Protein AF-A0A8I3AE96-F1 (afdb_monomer)

Foldseek 3Di:
DDDDDCPVVVVVVVCVVVVNDDPDDFDFVKDWDKDADVPAIDIDIAQWTDRPPHTPGRGHDQWDDDDPRDIDGDHDD

Organism: Verticillium longisporum (NCBI:txid100787)

Mean predicted aligned error: 7.16 Å

Solvent-accessible surface area (backbone atoms only — not comparable to full-atom values): 5100 Å² total; per-residue (Å²): 129,88,74,90,82,60,66,64,56,58,52,52,54,54,40,46,76,71,68,50,77,78,83,81,85,75,67,24,79,67,54,76,50,78,49,79,53,97,93,50,74,50,79,49,65,54,36,48,32,26,63,67,97,42,79,74,36,74,77,43,84,33,72,45,87,77,49,102,91,41,67,55,74,55,74,76,130

Structure (mmCIF, N/CA/C/O backbone):
data_AF-A0A8I3AE96-F1
#
_entry.id   AF-A0A8I3AE96-F1
#
loop_
_atom_site.group_PDB
_atom_site.id
_atom_site.type_symbol
_atom_site.label_atom_id
_atom_site.label_alt_id
_atom_site.label_comp_id
_atom_site.label_asym_id
_atom_site.label_entity_id
_atom_site.label_seq_id
_atom_site.pdbx_PDB_ins_code
_atom_site.Cartn_x
_atom_site.Cartn_y
_atom_site.Cartn_z
_atom_site.occupancy
_atom_site.B_iso_or_equiv
_atom_site.auth_seq_id
_atom_site.auth_comp_id
_atom_site.auth_asym_id
_atom_site.auth_atom_id
_atom_site.pdbx_PDB_model_num
ATOM 1 N N . MET A 1 1 ? -13.614 20.088 -4.424 1.00 43.31 1 MET A N 1
ATOM 2 C CA . MET A 1 1 ? -12.332 19.372 -4.594 1.00 43.31 1 MET A CA 1
ATOM 3 C C . MET A 1 1 ? -12.346 18.735 -5.970 1.00 43.31 1 MET A C 1
ATOM 5 O O . MET A 1 1 ? -13.303 18.013 -6.232 1.00 43.31 1 MET A O 1
ATOM 9 N N . PRO A 1 2 ? -11.391 19.022 -6.867 1.00 58.00 2 PRO A N 1
ATOM 10 C CA . PRO A 1 2 ? -11.273 18.229 -8.083 1.00 58.00 2 PRO A CA 1
ATOM 11 C C . PRO A 1 2 ? -10.870 16.809 -7.656 1.00 58.00 2 PRO A C 1
ATOM 13 O O . PRO A 1 2 ? -9.986 16.649 -6.817 1.00 58.00 2 PRO A O 1
ATOM 16 N N . GLY A 1 3 ? -11.623 15.807 -8.113 1.00 76.12 3 GLY A N 1
ATOM 17 C CA . GLY A 1 3 ? -11.428 14.400 -7.755 1.00 76.12 3 GLY A CA 1
ATOM 18 C C . GLY A 1 3 ? -10.216 13.772 -8.451 1.00 76.12 3 GLY A C 1
ATOM 19 O O . GLY A 1 3 ? -9.270 14.457 -8.826 1.00 76.12 3 GLY A O 1
ATOM 20 N N . PHE A 1 4 ? -10.256 12.452 -8.639 1.00 73.81 4 PHE A N 1
ATOM 21 C CA . PHE A 1 4 ? -9.221 11.709 -9.359 1.00 73.81 4 PHE A CA 1
ATOM 22 C C . PHE A 1 4 ? -9.115 12.151 -10.832 1.00 73.81 4 PHE A C 1
ATOM 24 O O . PHE A 1 4 ? -10.116 12.181 -11.548 1.00 73.81 4 PHE A O 1
ATOM 31 N N . ASP A 1 5 ? -7.896 12.462 -11.286 1.00 80.94 5 ASP A N 1
ATOM 32 C CA . ASP A 1 5 ? -7.576 12.743 -12.689 1.00 80.94 5 ASP A CA 1
A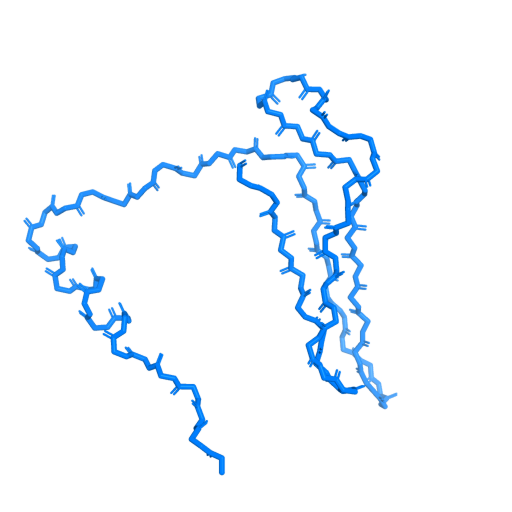TOM 33 C C . ASP A 1 5 ? -7.150 11.453 -13.412 1.00 80.94 5 ASP A C 1
ATOM 35 O O . ASP A 1 5 ? -6.126 10.842 -13.097 1.00 80.94 5 ASP A O 1
ATOM 39 N N . PHE A 1 6 ? -7.939 11.049 -14.407 1.00 85.56 6 PHE A N 1
ATOM 40 C CA . PHE A 1 6 ? -7.713 9.840 -15.201 1.00 85.56 6 PHE A CA 1
ATOM 41 C C . PHE A 1 6 ? -7.066 10.110 -16.568 1.00 85.56 6 PHE A C 1
ATOM 43 O O . PHE A 1 6 ? -6.932 9.192 -17.377 1.00 85.56 6 PHE A O 1
ATOM 50 N N . THR A 1 7 ? -6.618 11.333 -16.863 1.00 89.75 7 THR A N 1
ATOM 51 C CA . THR A 1 7 ? -5.954 11.664 -18.141 1.00 89.75 7 THR A CA 1
ATOM 52 C C . THR A 1 7 ? -4.749 10.760 -18.430 1.00 89.75 7 THR A C 1
ATOM 54 O O . THR A 1 7 ? -4.541 10.319 -19.564 1.00 89.75 7 THR A O 1
ATOM 57 N N . ASN A 1 8 ? -4.002 10.389 -17.387 1.00 86.69 8 ASN A N 1
ATOM 58 C CA . ASN A 1 8 ? -2.870 9.469 -17.475 1.00 86.69 8 ASN A CA 1
ATOM 59 C C . ASN A 1 8 ? -3.255 8.049 -17.905 1.00 86.69 8 ASN A C 1
ATOM 61 O O . ASN A 1 8 ? -2.464 7.391 -18.583 1.00 86.69 8 ASN A O 1
ATOM 65 N N . TYR A 1 9 ? -4.458 7.581 -17.561 1.00 88.69 9 TYR A N 1
ATOM 66 C CA . TYR A 1 9 ? -4.953 6.283 -18.015 1.00 88.69 9 TYR A CA 1
ATOM 67 C C . TYR A 1 9 ? -5.132 6.279 -19.537 1.00 88.69 9 TYR A C 1
ATOM 69 O O . TYR A 1 9 ? -4.578 5.418 -20.223 1.00 88.69 9 TYR A O 1
ATOM 77 N N . ASN A 1 10 ? -5.800 7.305 -20.076 1.00 90.69 10 ASN A N 1
ATOM 78 C CA . ASN A 1 10 ? -6.013 7.452 -21.518 1.00 90.69 10 ASN A CA 1
ATOM 79 C C . ASN A 1 10 ? -4.684 7.573 -22.281 1.00 90.69 10 ASN A C 1
ATOM 81 O O . ASN A 1 10 ? -4.505 6.939 -23.322 1.00 90.69 10 ASN A O 1
ATOM 85 N N . ARG A 1 11 ? -3.714 8.329 -21.741 1.00 91.69 11 ARG A N 1
ATOM 86 C CA . ARG A 1 11 ? -2.355 8.424 -22.302 1.00 91.69 11 ARG A CA 1
ATOM 87 C C . ARG A 1 11 ? -1.672 7.056 -22.356 1.00 91.69 11 ARG A C 1
ATOM 89 O O . ARG A 1 11 ? -1.112 6.699 -23.390 1.00 91.69 11 ARG A O 1
ATOM 96 N N . ASN A 1 12 ? -1.709 6.297 -21.260 1.00 90.56 12 ASN A N 1
ATOM 97 C CA . ASN A 1 12 ? -1.090 4.973 -21.188 1.00 90.56 12 ASN A CA 1
ATOM 98 C C . ASN A 1 12 ? -1.735 3.993 -22.179 1.00 90.56 12 ASN A C 1
ATOM 100 O O . ASN A 1 12 ? -1.012 3.278 -22.872 1.00 90.56 12 ASN A O 1
ATOM 104 N N . ALA A 1 13 ? -3.065 4.010 -22.314 1.00 90.56 13 ALA A N 1
ATOM 105 C CA . ALA A 1 13 ? -3.782 3.190 -23.290 1.00 90.56 13 ALA A CA 1
ATOM 106 C C . ALA A 1 13 ? -3.374 3.521 -24.737 1.00 90.56 13 ALA A C 1
ATOM 108 O O . ALA A 1 13 ? -3.079 2.621 -25.524 1.00 90.56 13 ALA A O 1
ATOM 109 N N . ALA A 1 14 ? -3.272 4.812 -25.076 1.00 92.94 14 ALA A N 1
ATOM 110 C CA . ALA A 1 14 ? -2.829 5.253 -26.398 1.00 92.94 14 ALA A CA 1
ATOM 111 C C . ALA A 1 14 ? -1.371 4.861 -26.697 1.00 92.94 14 ALA A C 1
ATOM 113 O O . ALA A 1 14 ? -1.053 4.465 -27.817 1.00 92.94 14 ALA A O 1
ATOM 114 N N . LEU A 1 15 ? -0.472 4.945 -25.711 1.00 92.81 15 LEU A N 1
ATOM 115 C CA . LEU A 1 15 ? 0.924 4.523 -25.872 1.00 92.81 15 LEU A CA 1
ATOM 116 C C . LEU A 1 15 ? 1.046 3.011 -26.071 1.00 92.81 15 LEU A C 1
ATOM 118 O O . LEU A 1 15 ? 1.806 2.573 -26.933 1.00 92.81 15 LEU A O 1
ATOM 122 N N . HIS A 1 16 ? 0.253 2.229 -25.340 1.00 90.25 16 HIS A N 1
ATOM 123 C CA . HIS A 1 16 ? 0.210 0.781 -25.509 1.00 90.25 16 HIS A CA 1
ATOM 124 C C . HIS A 1 16 ? -0.298 0.392 -26.906 1.00 90.25 16 HIS A C 1
ATOM 126 O O . HIS A 1 16 ? 0.289 -0.465 -27.562 1.00 90.25 16 HIS A O 1
ATOM 132 N N . ALA A 1 17 ? -1.331 1.077 -27.415 1.00 92.12 17 ALA A N 1
ATOM 133 C CA . ALA A 1 17 ? -1.827 0.887 -28.782 1.00 92.12 17 ALA A CA 1
ATOM 134 C C . ALA A 1 17 ? -0.780 1.239 -29.859 1.00 92.12 17 ALA A C 1
ATOM 136 O O . ALA A 1 17 ? -0.809 0.688 -30.956 1.00 92.12 17 ALA A O 1
ATOM 137 N N . ARG A 1 18 ? 0.173 2.125 -29.542 1.00 93.88 18 ARG A N 1
ATOM 138 C CA . ARG A 1 18 ? 1.309 2.491 -30.406 1.00 93.88 18 ARG A CA 1
ATOM 139 C C . ARG A 1 18 ? 2.517 1.557 -30.258 1.00 93.88 18 ARG A C 1
ATOM 141 O O . ARG A 1 18 ? 3.567 1.845 -30.825 1.00 93.88 18 ARG A O 1
ATOM 148 N N . GLY A 1 19 ? 2.386 0.465 -29.504 1.00 92.38 19 GLY A N 1
ATOM 149 C CA . GLY A 1 19 ? 3.438 -0.536 -29.325 1.00 92.38 19 GLY A CA 1
ATOM 150 C C . GLY A 1 19 ? 4.512 -0.158 -28.304 1.00 92.38 19 GLY A C 1
ATOM 151 O O . GLY A 1 19 ? 5.560 -0.799 -28.273 1.00 92.38 19 GLY A O 1
ATOM 152 N N . VAL A 1 20 ? 4.285 0.861 -27.465 1.00 91.94 20 VAL A N 1
ATOM 153 C CA . VAL A 1 20 ? 5.196 1.157 -26.351 1.00 91.94 20 VAL A CA 1
ATOM 154 C C . VAL A 1 20 ? 5.044 0.054 -25.297 1.00 91.94 20 VAL A C 1
ATOM 156 O O . VAL A 1 20 ? 3.938 -0.127 -24.780 1.00 91.94 20 VAL A O 1
ATOM 159 N N . PRO A 1 21 ? 6.116 -0.690 -24.968 1.00 86.88 21 PRO A N 1
ATOM 160 C CA . PRO A 1 21 ? 6.036 -1.776 -24.004 1.00 86.88 21 PRO A CA 1
ATOM 161 C C . PRO A 1 21 ? 5.773 -1.242 -22.594 1.00 86.88 21 PRO A C 1
ATOM 163 O O . PRO A 1 21 ? 6.222 -0.154 -22.223 1.00 86.88 21 PRO A O 1
ATOM 166 N N . LEU A 1 22 ? 5.063 -2.035 -21.791 1.00 84.75 22 LEU A N 1
ATOM 167 C CA . LEU A 1 22 ? 4.886 -1.741 -20.373 1.00 84.75 22 LEU A CA 1
ATOM 168 C C . LEU A 1 22 ? 6.239 -1.785 -19.644 1.00 84.75 22 LEU A C 1
ATOM 170 O O . LEU A 1 22 ? 7.087 -2.620 -19.980 1.00 84.75 22 LEU A O 1
ATOM 174 N N . PRO A 1 23 ? 6.442 -0.935 -18.620 1.00 83.69 23 PRO A N 1
ATOM 175 C CA . PRO A 1 23 ? 7.589 -1.057 -17.736 1.00 83.69 23 PRO A CA 1
ATOM 176 C C . PRO A 1 23 ? 7.659 -2.467 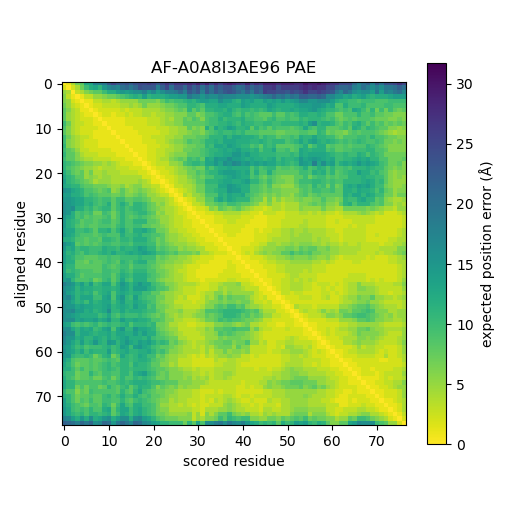-17.150 1.00 83.69 23 PRO A C 1
ATOM 178 O O . PRO A 1 23 ? 6.645 -3.041 -16.746 1.00 83.69 23 PRO A O 1
ATOM 181 N N . LYS A 1 24 ? 8.866 -3.030 -17.096 1.00 82.44 24 LYS A N 1
ATOM 182 C CA . LYS A 1 24 ? 9.077 -4.334 -16.475 1.00 82.44 24 LYS A CA 1
ATOM 183 C C . LYS A 1 24 ? 8.817 -4.214 -14.975 1.00 82.44 24 LYS A C 1
ATOM 185 O O . LYS A 1 24 ? 9.447 -3.398 -14.310 1.00 82.44 24 LYS A O 1
ATOM 190 N N . ALA A 1 25 ? 7.913 -5.037 -14.452 1.00 78.38 25 ALA A N 1
ATOM 191 C CA . ALA A 1 25 ? 7.693 -5.121 -13.016 1.00 78.38 25 ALA A CA 1
ATOM 192 C C . ALA A 1 25 ? 8.930 -5.727 -12.334 1.00 78.38 25 ALA A C 1
ATOM 194 O O . ALA A 1 25 ? 9.395 -6.807 -12.715 1.00 78.38 25 ALA A O 1
ATOM 195 N N . THR A 1 26 ? 9.452 -5.032 -11.327 1.00 79.31 26 THR A N 1
ATOM 196 C CA . THR A 1 26 ? 10.529 -5.527 -10.467 1.00 79.31 26 THR A CA 1
ATOM 197 C C . THR A 1 26 ? 9.911 -6.144 -9.221 1.00 79.31 26 THR A C 1
ATOM 199 O O . THR A 1 26 ? 9.052 -5.540 -8.584 1.00 79.31 26 THR A O 1
ATOM 202 N N . SER A 1 27 ? 10.335 -7.359 -8.871 1.00 77.88 27 SER A N 1
ATOM 203 C CA . SER A 1 27 ? 9.942 -7.956 -7.595 1.00 77.88 27 SER A CA 1
ATOM 204 C C 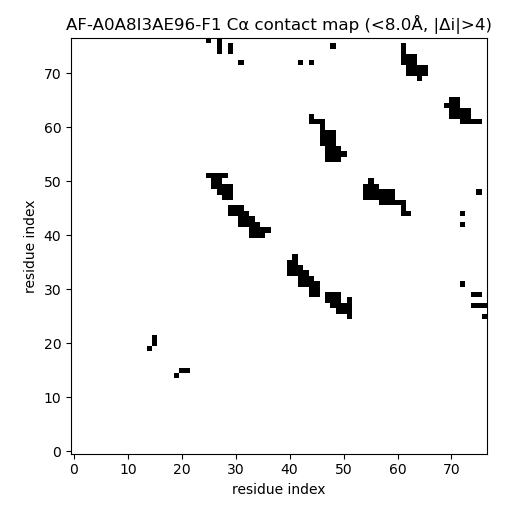. SER A 1 27 ? 10.749 -7.318 -6.471 1.00 77.88 27 SER A C 1
ATOM 206 O O . SER A 1 27 ? 11.978 -7.386 -6.461 1.00 77.88 27 SER A O 1
ATOM 208 N N . THR A 1 28 ? 10.042 -6.711 -5.527 1.00 80.44 28 THR A N 1
ATOM 209 C CA . THR A 1 28 ? 10.617 -5.944 -4.411 1.00 80.44 28 THR A CA 1
ATOM 210 C C . THR A 1 28 ? 10.464 -6.673 -3.078 1.00 80.44 28 THR A C 1
ATOM 212 O O . THR A 1 28 ? 10.732 -6.114 -2.013 1.00 80.44 28 THR A O 1
ATOM 215 N N . GLY A 1 29 ? 9.985 -7.924 -3.132 1.00 81.94 29 GLY A N 1
ATOM 216 C CA . GLY A 1 29 ? 9.766 -8.769 -1.961 1.00 81.94 29 GLY A CA 1
ATOM 217 C C . GLY A 1 29 ? 8.701 -8.237 -1.000 1.00 81.94 29 GLY A C 1
ATOM 218 O O . GLY A 1 29 ? 8.695 -8.672 0.150 1.00 81.94 29 GLY A O 1
ATOM 219 N N . THR A 1 30 ? 7.848 -7.318 -1.470 1.00 87.81 30 THR A N 1
ATOM 220 C CA . THR A 1 30 ? 6.816 -6.617 -0.696 1.00 87.81 30 THR A CA 1
ATOM 221 C C . THR A 1 30 ? 5.495 -7.385 -0.698 1.00 87.81 30 THR A C 1
ATOM 223 O O . THR A 1 30 ? 5.060 -7.883 -1.734 1.00 87.81 30 THR A O 1
ATOM 226 N N . THR A 1 31 ? 4.827 -7.447 0.453 1.00 90.12 31 THR A N 1
ATOM 227 C CA . THR A 1 31 ? 3.461 -7.972 0.597 1.00 90.12 31 THR A CA 1
ATOM 228 C C . THR A 1 31 ? 2.589 -6.929 1.284 1.00 90.12 31 THR A C 1
ATOM 230 O O . THR A 1 31 ? 2.889 -6.496 2.394 1.00 90.12 31 THR A O 1
ATOM 233 N N . ILE A 1 32 ? 1.499 -6.541 0.622 1.00 92.94 32 ILE A N 1
ATOM 234 C CA . ILE A 1 32 ? 0.504 -5.594 1.135 1.00 92.94 32 ILE A CA 1
ATOM 235 C C . ILE A 1 32 ? -0.847 -6.309 1.174 1.00 92.94 32 ILE A C 1
ATOM 237 O O . ILE A 1 32 ? -1.236 -6.946 0.195 1.00 92.94 32 ILE A O 1
ATOM 241 N N . VAL A 1 33 ? -1.562 -6.199 2.292 1.00 94.44 33 VAL A N 1
ATOM 242 C CA . VAL A 1 33 ? -2.880 -6.811 2.502 1.00 94.44 33 VAL A CA 1
ATOM 243 C C . VAL A 1 33 ? -3.862 -5.750 2.988 1.00 94.44 33 VAL A C 1
ATOM 245 O O . VAL A 1 33 ? -3.550 -4.980 3.893 1.00 94.44 33 VAL A O 1
ATOM 248 N N . GLY A 1 34 ? -5.056 -5.726 2.395 1.00 95.06 34 GLY A N 1
ATOM 249 C CA . GLY A 1 34 ? -6.179 -4.897 2.831 1.00 95.06 34 GLY A CA 1
ATOM 250 C C . GLY A 1 34 ? -7.372 -5.761 3.238 1.00 95.06 34 GLY A C 1
ATOM 251 O O . GLY A 1 34 ? -7.684 -6.732 2.552 1.00 95.06 34 GLY A O 1
ATOM 252 N N . CYS A 1 35 ? -8.042 -5.408 4.334 1.00 95.62 35 CYS A N 1
ATOM 253 C CA . CYS A 1 35 ? -9.262 -6.063 4.807 1.00 95.62 35 CYS A CA 1
ATOM 254 C C . CYS A 1 35 ? -10.334 -5.018 5.135 1.00 95.62 35 CYS A C 1
ATOM 256 O O . CYS A 1 35 ? -10.031 -3.986 5.732 1.00 95.62 35 CYS A O 1
ATOM 258 N N . ILE A 1 36 ? -11.581 -5.293 4.755 1.00 96.94 36 ILE A N 1
ATOM 259 C CA . ILE A 1 36 ? -12.744 -4.456 5.071 1.00 96.94 36 ILE A CA 1
ATOM 260 C C . ILE A 1 36 ? -13.485 -5.106 6.238 1.00 96.94 36 ILE A C 1
ATOM 262 O O . ILE A 1 36 ? -13.704 -6.317 6.231 1.00 96.94 36 ILE A O 1
ATOM 266 N N . PHE A 1 37 ? -13.884 -4.307 7.222 1.00 95.56 37 PHE A N 1
ATOM 267 C CA . PHE A 1 37 ? -14.679 -4.754 8.362 1.00 95.56 37 PHE A CA 1
ATOM 268 C C . PHE A 1 37 ? -15.786 -3.740 8.671 1.00 95.56 37 PHE A C 1
ATOM 270 O O . PHE A 1 37 ? -15.807 -2.636 8.123 1.00 95.56 37 PHE A O 1
ATOM 277 N N . ASP A 1 38 ? -16.726 -4.114 9.538 1.00 96.88 38 ASP A N 1
ATOM 278 C CA . ASP A 1 38 ? -17.777 -3.189 9.959 1.00 96.88 38 ASP A CA 1
ATOM 279 C C . ASP A 1 38 ? -17.179 -2.022 10.760 1.00 96.88 38 ASP A C 1
ATOM 281 O O . ASP A 1 38 ? -16.595 -2.213 11.826 1.00 96.88 38 ASP A O 1
ATOM 285 N N . GLY A 1 39 ? -17.282 -0.811 10.213 1.00 94.44 39 GLY A N 1
ATOM 286 C CA . GLY A 1 39 ? -16.681 0.395 10.781 1.00 94.44 39 GLY A CA 1
ATOM 287 C C . GLY A 1 39 ? -15.341 0.824 10.172 1.00 94.44 39 GLY A C 1
ATOM 288 O O . GLY A 1 39 ? -14.819 1.859 10.588 1.00 94.44 39 GLY A O 1
ATOM 289 N N . GLY A 1 40 ? -14.786 0.118 9.175 1.00 94.81 40 GLY A N 1
ATOM 290 C CA . GLY A 1 40 ? -13.608 0.625 8.464 1.00 94.81 40 GLY A CA 1
ATOM 291 C C . GLY A 1 40 ? -12.804 -0.382 7.646 1.00 94.81 40 GLY A C 1
ATOM 292 O O . GLY A 1 40 ? -13.314 -1.371 7.119 1.00 94.81 40 GLY A O 1
ATOM 293 N N . VAL A 1 41 ? -11.510 -0.084 7.505 1.00 95.75 41 VAL A N 1
ATOM 294 C CA . VAL A 1 41 ? -10.542 -0.902 6.764 1.00 95.75 41 VAL A CA 1
ATOM 295 C C . VAL A 1 41 ? -9.247 -1.069 7.555 1.00 95.75 41 VAL A C 1
ATOM 297 O O . VAL A 1 41 ? -8.845 -0.178 8.300 1.00 95.75 41 VAL A O 1
ATOM 300 N N . VAL A 1 42 ? -8.582 -2.208 7.375 1.00 95.12 42 VAL A N 1
ATOM 301 C CA . VAL A 1 42 ? -7.233 -2.486 7.880 1.00 95.12 42 VAL A CA 1
ATOM 302 C C . VAL A 1 42 ? -6.303 -2.638 6.686 1.00 95.12 42 VAL A C 1
ATOM 304 O O . VAL A 1 42 ? -6.624 -3.365 5.747 1.00 95.12 42 VAL A O 1
ATOM 307 N N . ILE A 1 43 ? -5.147 -1.978 6.729 1.00 94.44 43 ILE A N 1
ATOM 308 C CA . ILE A 1 43 ? -4.086 -2.112 5.728 1.00 94.44 43 ILE A CA 1
ATOM 309 C C . ILE A 1 43 ? -2.813 -2.536 6.456 1.00 94.44 43 ILE A C 1
ATOM 311 O O . ILE A 1 43 ? -2.407 -1.894 7.422 1.00 94.44 43 ILE A O 1
ATOM 315 N N . ALA A 1 44 ? -2.188 -3.615 5.995 1.00 92.75 44 ALA A N 1
ATOM 316 C CA . ALA A 1 44 ? -0.929 -4.127 6.514 1.00 92.75 44 ALA A CA 1
ATOM 317 C C . ALA A 1 44 ? 0.099 -4.222 5.385 1.00 92.75 44 ALA A C 1
ATOM 319 O O . ALA A 1 44 ? -0.228 -4.629 4.270 1.00 92.75 44 ALA A O 1
ATOM 320 N N . ALA A 1 45 ? 1.344 -3.868 5.685 1.00 92.81 45 ALA A N 1
ATOM 321 C CA . ALA A 1 45 ? 2.474 -4.000 4.778 1.00 92.81 45 ALA A CA 1
ATOM 322 C C . ALA A 1 45 ? 3.686 -4.527 5.553 1.00 92.81 45 ALA A C 1
ATOM 324 O O . ALA A 1 45 ? 3.857 -4.220 6.733 1.00 92.81 45 ALA A O 1
ATOM 325 N N . ASP A 1 46 ? 4.524 -5.326 4.900 1.00 91.62 46 ASP A N 1
ATOM 326 C CA . ASP A 1 46 ? 5.801 -5.745 5.471 1.00 91.62 46 ASP A CA 1
ATOM 327 C C . ASP A 1 46 ? 6.818 -4.588 5.482 1.00 91.62 46 ASP A C 1
ATOM 329 O O . ASP A 1 46 ? 6.714 -3.650 4.699 1.00 91.62 46 ASP A O 1
ATOM 333 N N . THR A 1 47 ? 7.849 -4.646 6.325 1.00 88.06 47 THR A N 1
ATOM 334 C CA . THR A 1 47 ? 8.859 -3.567 6.435 1.00 88.06 47 THR A CA 1
ATOM 335 C C . THR A 1 47 ? 10.137 -3.839 5.639 1.00 88.06 47 THR A C 1
ATOM 337 O O . THR A 1 47 ? 10.987 -2.968 5.491 1.00 88.06 47 THR A O 1
ATOM 340 N N . ARG A 1 48 ? 10.294 -5.045 5.089 1.00 88.50 48 ARG A N 1
ATOM 341 C CA . ARG A 1 48 ? 11.476 -5.427 4.307 1.00 88.50 48 ARG A CA 1
ATOM 342 C C . ARG A 1 48 ? 11.314 -5.003 2.847 1.00 88.50 48 ARG A C 1
ATOM 344 O O . ARG A 1 48 ? 10.301 -5.314 2.233 1.00 88.50 48 ARG A O 1
ATOM 351 N N . ALA A 1 49 ? 12.322 -4.374 2.261 1.00 87.31 49 ALA A N 1
ATOM 352 C CA . ALA A 1 49 ? 12.411 -4.107 0.828 1.00 87.31 49 ALA A CA 1
ATOM 353 C C . ALA A 1 49 ? 13.610 -4.848 0.226 1.00 87.31 49 ALA A C 1
ATOM 355 O O . ALA A 1 49 ? 14.695 -4.879 0.815 1.00 87.31 49 ALA A O 1
ATOM 356 N N . THR A 1 50 ? 13.430 -5.449 -0.950 1.00 87.62 50 THR A N 1
ATOM 357 C CA . THR A 1 50 ? 14.508 -6.135 -1.673 1.00 87.62 50 THR A CA 1
ATOM 358 C C . THR A 1 50 ? 14.755 -5.508 -3.038 1.00 87.62 50 THR A C 1
ATOM 360 O O . THR A 1 50 ? 13.823 -5.063 -3.698 1.00 87.62 50 THR A O 1
ATOM 363 N N . SER A 1 51 ? 16.008 -5.526 -3.492 1.00 84.94 51 SER A N 1
ATOM 364 C CA . SER A 1 51 ? 16.377 -5.252 -4.883 1.00 84.94 51 SER A CA 1
ATOM 365 C C . SER A 1 51 ? 16.913 -6.549 -5.483 1.00 84.94 51 SER A C 1
ATOM 367 O O . SER A 1 51 ? 18.052 -6.957 -5.239 1.00 84.94 51 SER A O 1
ATOM 369 N N . GLY A 1 52 ? 16.033 -7.287 -6.164 1.00 82.06 52 GLY A N 1
ATOM 370 C CA . GLY A 1 52 ? 16.310 -8.672 -6.544 1.00 82.06 52 GLY A CA 1
ATOM 371 C C . GLY A 1 52 ? 16.512 -9.566 -5.305 1.00 82.06 52 GLY A C 1
ATOM 372 O O . GLY A 1 52 ? 15.660 -9.550 -4.417 1.00 82.06 52 GLY A O 1
ATOM 373 N N . PRO A 1 53 ? 17.603 -10.352 -5.211 1.00 83.81 53 PRO A N 1
ATOM 374 C CA . PRO A 1 53 ? 17.836 -11.265 -4.088 1.00 83.81 53 PRO A CA 1
ATOM 375 C C . PRO A 1 53 ? 18.387 -10.580 -2.822 1.00 83.81 53 PRO A C 1
ATOM 377 O O . PRO A 1 53 ? 18.569 -11.243 -1.803 1.00 83.81 53 PRO A O 1
ATOM 380 N N . ILE A 1 54 ? 18.688 -9.278 -2.873 1.00 85.81 54 ILE A N 1
ATOM 381 C CA . ILE A 1 54 ? 19.367 -8.553 -1.792 1.00 85.81 54 ILE A CA 1
ATOM 382 C C . ILE A 1 54 ? 18.349 -7.751 -0.983 1.00 85.81 54 ILE A C 1
ATOM 384 O O . ILE A 1 54 ? 17.524 -7.037 -1.552 1.00 85.81 54 ILE A O 1
ATOM 388 N N . VAL A 1 55 ? 18.433 -7.822 0.349 1.00 87.19 55 VAL A N 1
ATOM 389 C CA . VAL A 1 55 ? 17.683 -6.927 1.243 1.00 87.19 55 VAL A CA 1
ATOM 390 C C . VAL A 1 55 ? 18.283 -5.528 1.142 1.00 87.19 55 VAL A C 1
ATOM 392 O O . VAL A 1 55 ? 19.399 -5.302 1.604 1.00 87.19 55 VAL A O 1
ATOM 395 N N . ALA A 1 56 ? 17.544 -4.615 0.516 1.00 85.62 56 ALA A N 1
ATOM 396 C CA . ALA A 1 56 ? 17.951 -3.230 0.310 1.00 85.62 56 ALA A CA 1
ATOM 397 C C . ALA A 1 56 ? 17.653 -2.375 1.549 1.00 85.62 56 ALA A C 1
ATOM 399 O O . ALA A 1 56 ? 18.471 -1.549 1.940 1.00 85.62 56 ALA A O 1
ATOM 400 N N . ASP A 1 57 ? 16.514 -2.626 2.197 1.00 86.25 57 ASP A N 1
ATOM 401 C CA . ASP A 1 57 ? 16.122 -1.968 3.441 1.00 86.25 57 ASP A CA 1
ATOM 402 C C . ASP A 1 57 ? 15.342 -2.946 4.329 1.00 86.25 57 ASP A C 1
ATOM 404 O O . ASP A 1 57 ? 14.521 -3.736 3.858 1.00 86.25 57 ASP A O 1
ATOM 408 N N . LYS A 1 58 ? 15.623 -2.925 5.630 1.00 85.62 58 LYS A N 1
ATOM 409 C CA . LYS A 1 58 ? 14.939 -3.756 6.629 1.00 85.62 58 LYS A CA 1
ATOM 410 C C . LYS A 1 58 ? 13.703 -3.069 7.216 1.00 85.62 58 LYS A C 1
ATOM 412 O O . LYS A 1 58 ? 12.827 -3.772 7.716 1.00 85.62 58 LYS A O 1
ATOM 417 N N . ASN A 1 59 ? 13.657 -1.736 7.173 1.00 86.94 59 ASN A N 1
ATOM 418 C CA . ASN A 1 59 ? 12.662 -0.899 7.842 1.00 86.94 59 ASN A CA 1
ATOM 419 C C . ASN A 1 59 ? 12.065 0.138 6.878 1.00 86.94 59 ASN A C 1
ATOM 421 O O . ASN A 1 59 ? 11.903 1.304 7.224 1.00 86.94 59 ASN A O 1
ATOM 425 N N . CYS A 1 60 ? 11.737 -0.294 5.664 1.00 86.69 60 CYS A N 1
ATOM 426 C CA . CYS A 1 60 ? 11.081 0.539 4.672 1.00 86.69 60 CYS A CA 1
ATOM 427 C C . CYS A 1 60 ? 9.626 0.801 5.090 1.00 86.69 60 CYS A C 1
ATOM 429 O O . CYS A 1 60 ? 8.834 -0.135 5.246 1.00 86.69 60 CYS A O 1
ATOM 431 N N . GLU A 1 61 ? 9.266 2.075 5.252 1.00 87.12 61 GLU A N 1
ATOM 432 C CA . GLU A 1 61 ? 7.879 2.487 5.452 1.00 87.12 61 GLU A CA 1
ATOM 433 C C . GLU A 1 61 ? 7.110 2.433 4.131 1.00 87.12 61 GLU A C 1
ATOM 435 O O . GLU A 1 61 ? 7.453 3.104 3.157 1.00 87.12 61 GLU A O 1
ATOM 440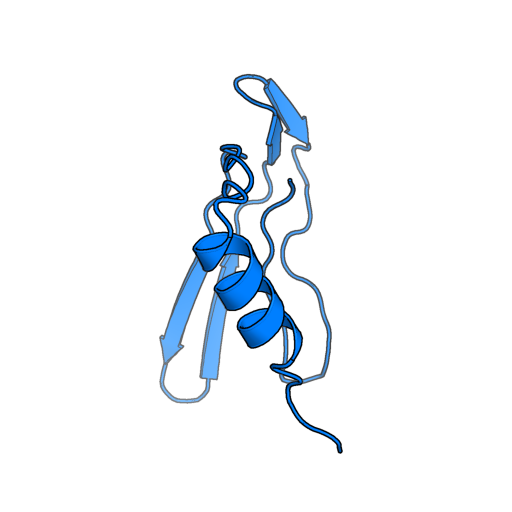 N N . LYS A 1 62 ? 6.043 1.634 4.117 1.00 89.12 62 LYS A N 1
ATOM 441 C CA . LYS A 1 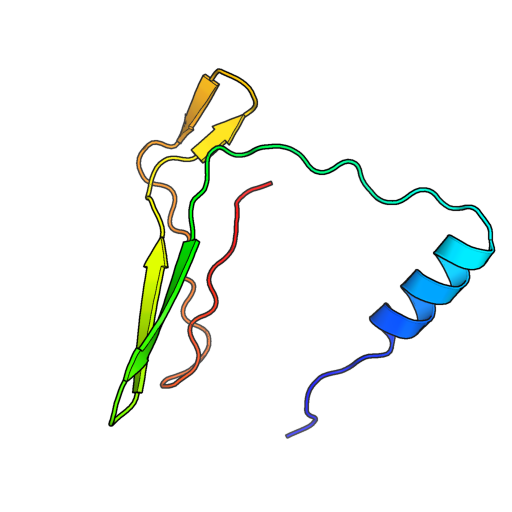62 ? 5.198 1.413 2.935 1.00 89.12 62 LYS A CA 1
ATOM 442 C C . LYS A 1 62 ? 3.800 1.999 3.067 1.00 89.12 62 LYS A C 1
ATOM 444 O O . LYS A 1 62 ? 3.060 2.012 2.089 1.00 89.12 62 LYS A O 1
ATOM 449 N N . LEU A 1 63 ? 3.428 2.447 4.267 1.00 91.69 63 LEU A N 1
ATOM 450 C CA . LEU A 1 63 ? 2.163 3.117 4.552 1.00 91.69 63 LEU A CA 1
ATOM 451 C C . LEU A 1 63 ? 2.418 4.618 4.613 1.00 91.69 63 LEU A C 1
ATOM 453 O O . LEU A 1 63 ? 3.203 5.076 5.439 1.00 91.69 63 LEU A O 1
ATOM 457 N N . HIS A 1 64 ? 1.757 5.377 3.744 1.00 91.75 64 HIS A N 1
ATOM 458 C CA . HIS A 1 64 ? 1.964 6.817 3.647 1.00 91.75 64 HIS A CA 1
ATOM 459 C C . HIS A 1 64 ? 0.695 7.547 4.059 1.00 91.75 64 HIS A C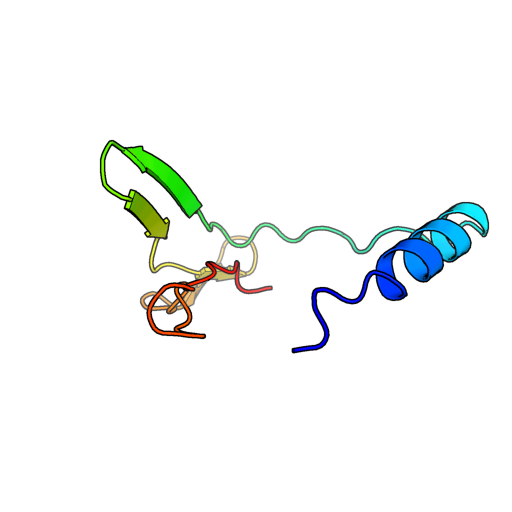 1
ATOM 461 O O . HIS A 1 64 ? -0.370 7.342 3.482 1.00 91.75 64 HIS A O 1
ATOM 467 N N . TYR A 1 65 ? 0.801 8.429 5.046 1.00 89.94 65 TYR A N 1
ATOM 468 C CA . TYR A 1 65 ? -0.324 9.259 5.454 1.00 89.94 65 TYR A CA 1
ATOM 469 C C . TYR A 1 65 ? -0.606 10.338 4.397 1.00 89.94 65 TYR A C 1
ATOM 471 O O . TYR A 1 65 ? 0.279 11.123 4.063 1.00 89.94 65 TYR A O 1
ATOM 479 N N .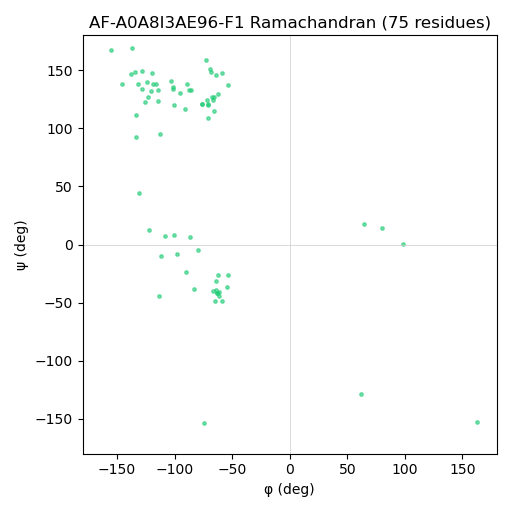 ILE A 1 66 ? -1.841 10.392 3.886 1.00 90.50 66 ILE A N 1
ATOM 480 C CA . ILE A 1 66 ? -2.286 11.427 2.936 1.00 90.50 66 ILE A CA 1
ATOM 481 C C . ILE A 1 66 ? -3.347 12.335 3.560 1.00 90.50 66 ILE A C 1
ATOM 483 O O . ILE A 1 66 ? -3.294 13.553 3.398 1.00 90.50 66 ILE A O 1
ATOM 487 N N . ALA A 1 67 ? -4.326 11.758 4.254 1.00 91.31 67 ALA A N 1
ATOM 488 C CA . ALA A 1 67 ? -5.415 12.492 4.890 1.00 91.31 67 ALA A CA 1
ATOM 489 C C . ALA A 1 67 ? -5.980 11.682 6.071 1.00 91.31 67 ALA A C 1
ATOM 491 O O . ALA A 1 67 ? -5.723 10.480 6.144 1.00 91.31 67 ALA A O 1
ATOM 492 N N . PRO A 1 68 ? -6.812 12.276 6.951 1.00 89.94 68 PRO A N 1
ATOM 493 C CA . PRO A 1 68 ? -7.312 11.598 8.152 1.00 89.94 68 PRO A CA 1
ATOM 494 C C . PRO A 1 68 ? -7.987 10.239 7.906 1.00 89.94 68 PRO A C 1
ATOM 496 O O . PRO A 1 68 ? -7.997 9.392 8.790 1.00 89.94 68 PRO A O 1
ATOM 499 N N . GLN A 1 69 ? -8.543 10.026 6.710 1.00 89.75 69 GLN A N 1
ATOM 500 C CA . GLN A 1 69 ? -9.223 8.789 6.310 1.00 89.75 69 GLN A CA 1
ATOM 501 C C . GLN A 1 69 ? -8.595 8.138 5.063 1.00 89.75 69 GLN A C 1
ATOM 503 O O . GLN A 1 69 ? -9.204 7.265 4.451 1.00 89.75 69 GLN A O 1
ATOM 508 N N . ILE A 1 70 ? -7.400 8.578 4.649 1.00 90.00 70 ILE A N 1
ATOM 509 C CA . ILE A 1 70 ? -6.729 8.100 3.433 1.00 90.00 70 ILE A CA 1
ATOM 510 C C . ILE A 1 70 ? -5.264 7.787 3.750 1.00 90.00 70 ILE A C 1
ATOM 512 O O . ILE A 1 70 ? -4.456 8.687 3.987 1.00 90.00 70 ILE A O 1
ATOM 516 N N . CYS A 1 71 ? -4.929 6.498 3.701 1.00 89.19 71 CYS A N 1
ATOM 517 C CA . CYS A 1 71 ? -3.579 5.973 3.887 1.00 89.19 71 CYS A CA 1
ATOM 518 C C . CYS A 1 71 ? -3.282 4.938 2.789 1.00 89.19 71 CYS A C 1
ATOM 520 O O . CYS A 1 71 ? -3.672 3.777 2.925 1.00 89.19 71 CYS A O 1
ATOM 522 N N . PRO A 1 72 ? -2.686 5.330 1.650 1.00 89.94 72 PRO A N 1
ATOM 523 C CA . PRO A 1 72 ? -2.235 4.366 0.657 1.00 89.94 72 PRO A CA 1
ATOM 524 C C . PRO A 1 72 ? -1.038 3.552 1.145 1.00 89.94 72 PRO A C 1
ATOM 526 O O . PRO A 1 72 ? -0.175 4.034 1.883 1.00 89.94 72 PRO A O 1
ATOM 529 N N . ALA A 1 73 ? -0.956 2.336 0.617 1.00 90.25 73 ALA A N 1
ATOM 530 C CA . ALA A 1 73 ? 0.234 1.511 0.680 1.00 90.25 73 ALA A CA 1
ATOM 531 C C . ALA A 1 73 ? 0.954 1.522 -0.674 1.00 90.25 73 ALA A C 1
ATOM 533 O O . ALA A 1 73 ? 0.300 1.473 -1.720 1.00 90.25 73 ALA A O 1
ATOM 534 N N . SER A 1 74 ? 2.284 1.563 -0.667 1.00 87.81 74 SER A N 1
ATOM 535 C CA . SER A 1 74 ? 3.095 1.491 -1.883 1.00 87.81 74 SER A CA 1
ATOM 536 C C . SER A 1 74 ? 4.167 0.408 -1.780 1.00 87.81 74 SER A C 1
ATOM 538 O O . SER A 1 74 ? 4.656 0.085 -0.697 1.00 87.81 74 SER A O 1
ATOM 540 N N . SER A 1 75 ? 4.518 -0.188 -2.921 1.00 83.00 75 SER A N 1
ATOM 541 C CA . SER A 1 75 ? 5.742 -0.979 -3.020 1.00 83.00 75 SER A CA 1
ATOM 542 C C . SER A 1 75 ? 6.887 -0.038 -3.392 1.00 83.00 75 SER A C 1
ATOM 544 O O . SER A 1 75 ? 6.730 0.702 -4.367 1.00 83.00 75 SER A O 1
ATOM 546 N N . PRO A 1 76 ? 8.047 -0.104 -2.713 1.00 73.31 76 PRO A N 1
ATOM 547 C CA . PRO A 1 76 ? 9.266 0.509 -3.232 1.00 73.31 76 PRO A CA 1
ATOM 548 C C . PRO A 1 76 ? 9.581 -0.109 -4.600 1.00 73.31 76 PRO A C 1
ATOM 550 O O . PRO A 1 76 ? 9.219 -1.265 -4.831 1.00 73.31 76 PRO A O 1
ATOM 553 N N . ALA A 1 77 ? 10.164 0.669 -5.512 1.00 63.22 77 ALA A N 1
ATOM 554 C CA . ALA A 1 77 ? 10.550 0.236 -6.858 1.00 63.22 77 ALA A CA 1
ATOM 555 C C . ALA A 1 77 ? 12.029 -0.160 -6.916 1.00 63.22 77 ALA A C 1
ATOM 557 O O . ALA A 1 77 ? 12.826 0.470 -6.184 1.00 63.22 77 ALA A O 1
#

Sequence (77 aa):
MPGFDFTNYNRNAALHARGVPLPKATSTGTTIVGCIFDGGVVIAADTRATSGPIVADKNCEKLHYIAPQICPASSPA

Nearest PDB structures (foldseek):
  8rvo-assembly1_I  TM=5.839E-01  e=3.320E-05  Saccharomyces cerevisiae
  8tm6-assembly1_V  TM=5.936E-01  e=7.844E-05  Homo sapiens
  8qys-assembly1_b  TM=5.789E-01  e=2.228E-04  Homo sapiens
  5cz8-assembly1_Y  TM=8.249E-01  e=1.102E-01  Saccharomyces cerevisiae S288C

InterPro domains:
  IPR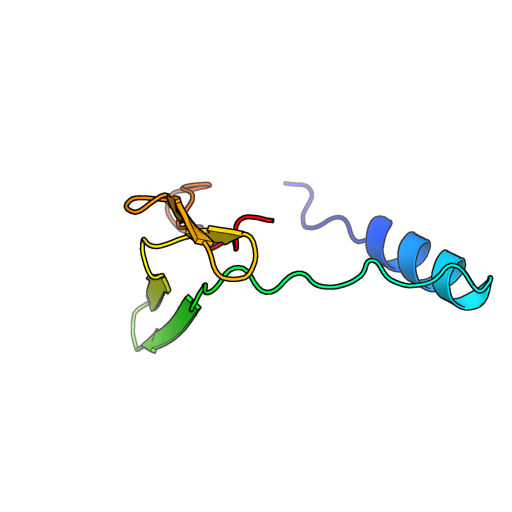001353 Proteasome, subunit alpha/beta [PF00227] (27-71)
  IPR023333 Proteasome B-type subunit 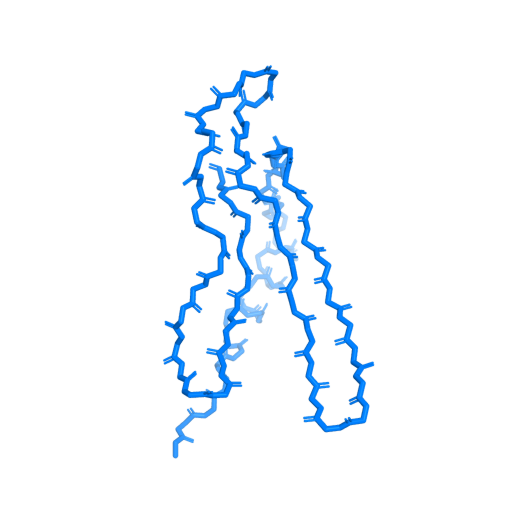[PTHR32194] (13-71)

Radius of gyration: 16.38 Å; Cα contacts (8 Å, |Δi|>4): 90; chains: 1; bounding box: 37×31×41 Å

pLDDT: mean 87.14, std 8.49, range [43.31, 96.94]

Secondary structure (DSSP, 8-state):
------HHHHHHHHHHHTTPPPPPPPP----EEEEEETTEEEEEE-S-EEETTEEEESS---B---BTTB--B----